Protein AF-A0A430AU45-F1 (afdb_monomer)

InterPro domains:
  IPR025856 HeH/LEM domain [PF12949] (7-38)
  IPR036269 Rho termination factor, N-terminal domain superfamily [SSF68912] (12-39)
  IPR036361 SAP domain superfamily [G3DSA:1.10.720.30] (8-40)

Solvent-accessible surface area (backbone atoms only — not comparable to full-atom values): 2616 Å² total; per-residue (Å²): 131,84,75,76,62,53,86,79,49,51,62,68,55,45,50,50,52,29,55,76,70,69,49,89,77,60,94,84,55,48,64,66,53,49,34,46,75,75,69,103

Secondary structure (DSSP, 8-state):
-----GGGS-HHHHHHHHHHTT----TT--HHHHHHHTT-

Nearest PDB structures (foldseek):
  1en7-assembly1_B  TM=8.963E-01  e=1.570E-01  Tequatrovirus T4
  2qnf-assembly1_B  TM=9.027E-01  e=7.719E-01  Tequatrovirus T4
  2qnc-assembly1_B  TM=8.933E-01  e=1.954E+00  Tequatrovirus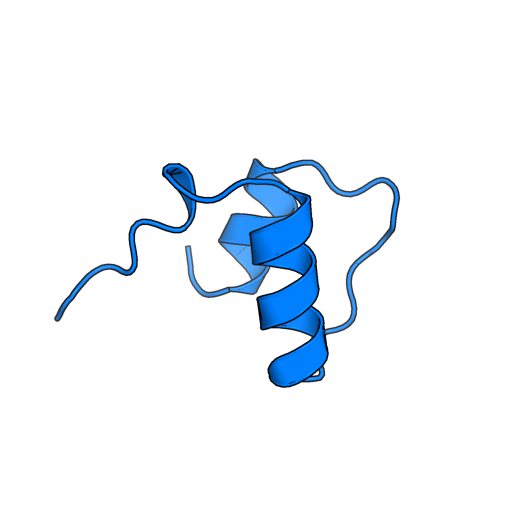 T4
  2ld7-assembly1_A  TM=7.880E-01  e=4.630E+00  Mus musculus
  5x0x-assembly1_B  TM=5.108E-01  e=3.794E+00  Xenopus laevis

pLDDT: mean 82.09, std 12.63, range [36.97, 91.62]

Sequence (40 aa):
MAAVDYNSLTKDQLKAILDEQGISYKSTDTKGELVALLGG

Mean predicted aligned error: 5.01 Å

Foldseek 3Di:
DPPPCLVPDDPVVLVVVCVVVVNDDDPPDDSVRSSVSVPD

Structure (mmCIF, N/CA/C/O backbone):
data_AF-A0A430AU45-F1
#
_entry.id   AF-A0A430AU45-F1
#
loop_
_atom_site.group_PDB
_atom_site.id
_atom_site.type_symbol
_atom_site.label_atom_id
_atom_site.label_alt_id
_atom_site.label_comp_id
_atom_site.label_asym_id
_atom_site.label_entity_id
_atom_site.label_seq_id
_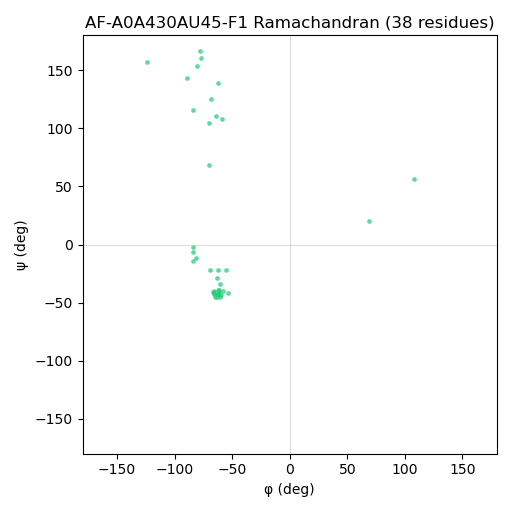atom_site.pdbx_PDB_ins_code
_atom_site.Cartn_x
_atom_site.Cartn_y
_atom_site.Cartn_z
_atom_site.occupancy
_atom_site.B_iso_or_equiv
_atom_site.auth_seq_id
_atom_site.auth_comp_id
_atom_site.auth_asym_id
_atom_site.auth_atom_id
_atom_site.pdbx_PDB_model_num
ATOM 1 N N . MET A 1 1 ? 17.944 -4.161 -13.702 1.00 36.97 1 MET A N 1
ATOM 2 C CA . MET A 1 1 ? 16.786 -4.513 -12.857 1.00 36.97 1 MET A CA 1
ATOM 3 C C . MET A 1 1 ? 15.634 -3.636 -13.286 1.00 36.97 1 MET A C 1
ATOM 5 O O . MET A 1 1 ? 15.814 -2.427 -13.313 1.00 36.97 1 MET A O 1
ATOM 9 N N . ALA A 1 2 ? 14.513 -4.222 -13.701 1.00 45.50 2 ALA A N 1
ATOM 10 C CA . ALA A 1 2 ? 13.298 -3.446 -13.899 1.00 45.50 2 ALA A CA 1
ATOM 11 C C . ALA A 1 2 ? 12.816 -3.045 -12.503 1.00 45.50 2 ALA A C 1
ATOM 13 O O . ALA A 1 2 ? 12.366 -3.904 -11.748 1.00 45.50 2 ALA A O 1
ATOM 14 N N . ALA A 1 3 ? 13.011 -1.781 -12.126 1.00 58.16 3 ALA A N 1
ATOM 15 C CA . ALA A 1 3 ? 12.260 -1.211 -11.023 1.00 58.16 3 ALA A CA 1
ATOM 16 C C . ALA A 1 3 ? 10.800 -1.338 -11.448 1.00 58.16 3 ALA A C 1
ATOM 18 O O . ALA A 1 3 ? 10.389 -0.729 -12.434 1.00 58.16 3 ALA A O 1
ATOM 19 N N . VAL A 1 4 ? 10.056 -2.244 -10.822 1.00 66.19 4 VAL A N 1
ATOM 20 C CA . VAL A 1 4 ? 8.626 -2.305 -11.075 1.00 66.19 4 VAL A CA 1
ATOM 21 C C . VAL A 1 4 ? 8.100 -0.973 -10.562 1.00 66.19 4 VAL A C 1
ATOM 23 O O . VAL A 1 4 ? 8.174 -0.698 -9.367 1.00 66.19 4 VAL A O 1
ATOM 26 N N . ASP A 1 5 ? 7.655 -0.107 -11.470 1.00 72.19 5 ASP A N 1
ATOM 27 C CA . ASP A 1 5 ? 7.048 1.178 -11.140 1.00 72.19 5 ASP A CA 1
ATOM 28 C C . ASP A 1 5 ? 5.676 0.933 -10.502 1.00 72.19 5 ASP A C 1
ATOM 30 O O . ASP A 1 5 ? 4.619 1.255 -11.048 1.00 72.19 5 ASP A O 1
ATOM 34 N N . TYR A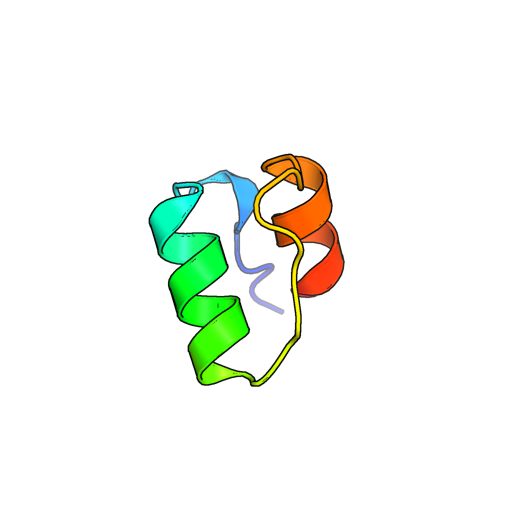 1 6 ? 5.684 0.373 -9.294 1.00 77.69 6 TYR A N 1
ATOM 35 C CA . TYR A 1 6 ? 4.524 0.221 -8.429 1.00 77.69 6 TYR A CA 1
ATOM 36 C C . TYR A 1 6 ? 3.849 1.585 -8.182 1.00 77.69 6 TYR A C 1
ATOM 38 O O . TYR A 1 6 ? 2.651 1.675 -7.922 1.00 77.69 6 TYR A O 1
ATOM 46 N N . ASN A 1 7 ? 4.592 2.683 -8.358 1.00 76.62 7 ASN A N 1
ATOM 47 C CA . ASN A 1 7 ? 4.066 4.040 -8.296 1.00 76.62 7 ASN A CA 1
ATOM 48 C C . ASN A 1 7 ? 3.135 4.400 -9.475 1.00 76.62 7 ASN A C 1
ATOM 50 O O . ASN A 1 7 ? 2.276 5.270 -9.324 1.00 76.62 7 ASN A O 1
ATOM 54 N N . SER A 1 8 ? 3.228 3.707 -10.614 1.00 81.88 8 SER A N 1
ATOM 55 C CA . SER A 1 8 ? 2.267 3.830 -11.725 1.00 81.88 8 SER A CA 1
ATOM 56 C C . SER A 1 8 ? 1.023 2.958 -11.539 1.00 81.88 8 SER A C 1
ATOM 58 O O . SER A 1 8 ? 0.013 3.181 -12.204 1.00 81.88 8 SER A O 1
ATOM 60 N N . LEU A 1 9 ? 1.051 2.000 -10.610 1.00 84.81 9 LEU A N 1
ATOM 61 C CA . LEU A 1 9 ? -0.091 1.134 -10.330 1.00 84.81 9 LEU A CA 1
ATOM 62 C C . LEU A 1 9 ? -1.120 1.819 -9.430 1.00 84.81 9 LEU A C 1
ATOM 64 O O . LEU A 1 9 ? -0.829 2.728 -8.643 1.00 84.81 9 LEU A O 1
ATOM 68 N N . THR A 1 10 ? -2.366 1.382 -9.548 1.00 87.94 10 THR A N 1
ATOM 69 C CA . THR A 1 10 ? -3.447 1.816 -8.655 1.00 87.94 10 THR A CA 1
ATOM 70 C C . THR A 1 10 ? -3.358 1.106 -7.304 1.00 87.94 10 THR A C 1
ATOM 72 O O . THR A 1 10 ? -2.737 0.052 -7.186 1.00 87.94 10 THR A O 1
ATOM 75 N N . LYS A 1 11 ? -3.999 1.664 -6.265 1.00 86.50 11 LYS A N 1
ATOM 76 C CA . LYS A 1 11 ? -4.078 0.998 -4.952 1.00 86.50 11 LYS A CA 1
ATOM 77 C C . LYS A 1 11 ? -4.624 -0.425 -5.072 1.00 86.50 11 LYS A C 1
ATOM 79 O O . LYS A 1 11 ? -4.096 -1.310 -4.416 1.00 86.50 11 LYS A O 1
ATOM 84 N N . ASP A 1 12 ? -5.647 -0.639 -5.894 1.00 88.75 12 ASP A N 1
ATOM 85 C CA . ASP A 1 12 ? -6.260 -1.956 -6.083 1.00 88.75 12 ASP A CA 1
ATOM 86 C C . ASP A 1 12 ? -5.307 -2.953 -6.745 1.00 88.75 12 ASP A C 1
ATOM 88 O O . ASP A 1 12 ? -5.217 -4.093 -6.305 1.00 88.75 12 ASP A O 1
ATOM 92 N N . GLN A 1 13 ? -4.519 -2.513 -7.730 1.00 89.88 13 GLN A N 1
ATOM 93 C CA . GLN A 1 13 ? -3.480 -3.356 -8.328 1.00 89.88 13 GLN A CA 1
ATOM 94 C C . GLN A 1 13 ? -2.359 -3.683 -7.339 1.00 89.88 13 GLN A C 1
ATOM 96 O O . GLN A 1 13 ? -1.919 -4.822 -7.282 1.00 89.88 13 GLN A O 1
ATOM 101 N N . LEU A 1 14 ? -1.920 -2.716 -6.528 1.00 89.50 14 LEU A N 1
ATOM 102 C CA . LEU A 1 14 ? -0.906 -2.962 -5.498 1.00 89.50 14 LEU A CA 1
ATOM 103 C C . LEU A 1 14 ? -1.397 -3.972 -4.464 1.00 89.50 14 LEU A C 1
ATOM 105 O O . LEU A 1 14 ? -0.664 -4.883 -4.104 1.00 89.50 14 LEU A O 1
ATOM 109 N N . LYS A 1 15 ? -2.654 -3.839 -4.033 1.00 89.19 15 LYS A N 1
ATOM 110 C CA . LYS A 1 15 ? -3.310 -4.796 -3.140 1.00 89.19 15 LYS A CA 1
ATOM 111 C C . LYS A 1 15 ? -3.388 -6.189 -3.753 1.00 89.19 15 LYS A C 1
ATOM 113 O O . LYS A 1 15 ? -3.045 -7.142 -3.073 1.00 89.19 15 LYS A O 1
ATOM 118 N N . ALA A 1 16 ? -3.777 -6.298 -5.024 1.00 91.62 16 ALA A N 1
ATOM 119 C CA . ALA A 1 16 ? -3.820 -7.578 -5.726 1.00 91.62 16 ALA A CA 1
ATOM 120 C C . ALA A 1 16 ? -2.437 -8.243 -5.780 1.00 91.62 16 ALA A C 1
ATOM 122 O O . ALA A 1 16 ? -2.323 -9.424 -5.484 1.00 91.62 16 ALA A O 1
ATOM 123 N N . ILE A 1 17 ? -1.381 -7.475 -6.063 1.00 89.38 17 ILE A N 1
ATOM 124 C CA . ILE A 1 17 ? -0.008 -7.996 -6.079 1.00 89.38 17 ILE A CA 1
ATOM 125 C C . ILE A 1 17 ? 0.431 -8.427 -4.675 1.00 89.38 17 ILE A C 1
ATOM 127 O O . ILE A 1 17 ? 1.068 -9.465 -4.523 1.00 89.38 17 ILE A O 1
ATOM 131 N N . LEU A 1 18 ? 0.110 -7.641 -3.645 1.00 89.69 18 LEU A N 1
ATOM 132 C CA . LEU A 1 18 ? 0.403 -8.002 -2.258 1.00 89.69 18 LEU A CA 1
ATOM 133 C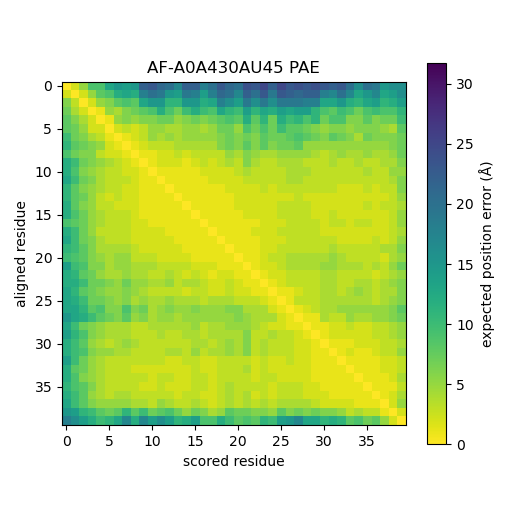 C . LEU A 1 18 ? -0.328 -9.291 -1.857 1.00 89.69 18 LEU A C 1
ATOM 135 O O . LEU A 1 18 ? 0.278 -10.148 -1.225 1.00 89.69 18 LEU A O 1
ATOM 139 N N . ASP A 1 19 ? -1.585 -9.455 -2.273 1.00 91.31 19 ASP A N 1
ATOM 140 C CA . ASP A 1 19 ? -2.386 -10.660 -2.034 1.00 91.31 19 ASP A CA 1
ATOM 141 C C . ASP A 1 19 ? -1.796 -11.880 -2.766 1.00 91.31 19 ASP A C 1
ATOM 143 O O . ASP A 1 19 ? -1.575 -12.920 -2.147 1.00 91.3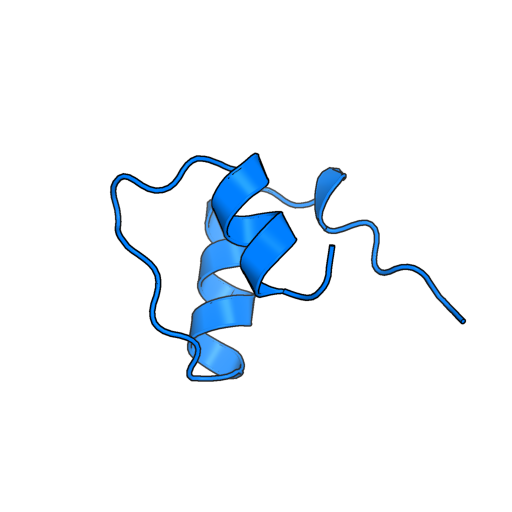1 19 ASP A O 1
ATOM 147 N N . GLU A 1 20 ? -1.408 -11.724 -4.041 1.00 90.56 20 GLU A N 1
ATOM 148 C CA . GLU A 1 20 ? -0.710 -12.759 -4.825 1.00 90.56 20 GLU A CA 1
ATOM 149 C C . GLU A 1 20 ? 0.637 -13.163 -4.208 1.00 90.56 20 GLU A C 1
ATOM 151 O O . GLU A 1 20 ? 1.031 -14.328 -4.277 1.00 90.56 20 GLU A O 1
ATOM 156 N N . GLN A 1 21 ? 1.345 -12.219 -3.585 1.00 87.38 21 GLN A N 1
ATOM 157 C CA . GLN A 1 21 ? 2.600 -12.483 -2.880 1.00 87.38 21 GLN A CA 1
ATOM 158 C C . GLN A 1 21 ? 2.392 -12.988 -1.441 1.00 87.38 21 GLN A C 1
ATOM 160 O O . GLN A 1 21 ? 3.363 -13.358 -0.779 1.00 87.38 21 GLN A O 1
ATOM 165 N N . GLY A 1 22 ? 1.153 -13.008 -0.936 1.00 89.44 22 GLY A N 1
ATOM 166 C CA . GLY A 1 22 ? 0.843 -13.359 0.452 1.00 89.44 22 GLY A CA 1
ATOM 167 C C . GLY A 1 22 ? 1.333 -12.326 1.477 1.00 89.44 22 GLY A C 1
ATOM 168 O O . GLY A 1 22 ? 1.493 -12.644 2.658 1.00 89.44 22 GLY A O 1
ATOM 169 N N . ILE A 1 23 ? 1.593 -11.092 1.043 1.00 89.44 23 ILE A N 1
ATOM 170 C CA . ILE A 1 23 ? 2.032 -9.989 1.894 1.00 89.44 23 ILE A CA 1
ATOM 171 C C . ILE A 1 23 ? 0.799 -9.353 2.530 1.00 89.44 23 ILE A C 1
ATOM 173 O O . ILE A 1 23 ? -0.045 -8.754 1.867 1.00 89.44 23 ILE A O 1
ATOM 177 N N . SER A 1 24 ? 0.706 -9.450 3.854 1.00 88.44 24 SER A N 1
ATOM 178 C CA . SER A 1 24 ? -0.354 -8.780 4.604 1.00 88.44 24 SER A CA 1
ATOM 179 C C . SER A 1 24 ? -0.177 -7.265 4.573 1.00 88.44 24 SER A C 1
ATOM 181 O O . SER A 1 24 ? 0.848 -6.736 5.001 1.00 88.44 24 SER A O 1
ATOM 183 N N . TYR A 1 25 ? -1.223 -6.571 4.141 1.00 88.94 25 TYR A N 1
ATOM 184 C CA . TYR A 1 25 ? -1.341 -5.120 4.188 1.00 88.94 25 TYR A CA 1
ATOM 185 C C . TYR A 1 25 ? -2.603 -4.717 4.951 1.00 88.94 25 TYR A C 1
ATOM 187 O O . TYR A 1 25 ? -3.574 -5.472 5.062 1.00 88.94 25 TYR A O 1
ATOM 195 N N . LYS A 1 26 ? -2.624 -3.498 5.476 1.00 88.12 26 LYS A N 1
ATOM 196 C CA . LYS A 1 26 ? -3.798 -2.917 6.122 1.00 88.12 26 LYS A CA 1
ATOM 197 C C . LYS A 1 26 ? -4.642 -2.191 5.088 1.00 88.12 26 LYS A C 1
ATOM 199 O O . LYS A 1 26 ? -4.152 -1.483 4.215 1.00 88.12 26 LYS A O 1
ATOM 204 N N . SER A 1 27 ? -5.961 -2.273 5.237 1.00 82.56 27 SER A N 1
ATOM 205 C CA . SER A 1 27 ? -6.883 -1.522 4.370 1.00 82.56 27 SER A CA 1
ATOM 206 C C . SER A 1 27 ? -6.724 0.001 4.489 1.00 82.56 27 SER A C 1
ATOM 208 O O . SER A 1 27 ? -7.091 0.729 3.566 1.00 82.56 27 SER A O 1
ATOM 210 N N . THR A 1 28 ? -6.157 0.472 5.603 1.00 87.19 28 THR A N 1
ATOM 211 C CA . THR A 1 28 ? -5.812 1.876 5.856 1.00 87.19 28 THR A CA 1
ATOM 212 C C . THR A 1 28 ? -4.492 2.303 5.220 1.00 87.19 28 THR A C 1
ATOM 214 O O . THR A 1 28 ? -4.217 3.502 5.186 1.00 87.19 28 THR A O 1
ATOM 217 N N . ASP A 1 29 ? -3.685 1.361 4.720 1.00 86.31 29 ASP A N 1
ATOM 218 C CA . ASP A 1 29 ? -2.383 1.682 4.147 1.00 86.31 29 ASP A CA 1
ATOM 219 C C . ASP A 1 29 ? -2.539 2.598 2.930 1.00 86.31 29 ASP A C 1
ATOM 221 O O . ASP A 1 29 ? -3.465 2.516 2.098 1.00 86.31 29 ASP A O 1
ATOM 225 N N . THR A 1 30 ? -1.631 3.565 2.862 1.00 88.69 30 THR A N 1
ATOM 226 C CA . THR A 1 30 ? -1.579 4.505 1.750 1.00 88.69 30 THR A CA 1
ATOM 227 C C . THR A 1 30 ? -0.937 3.842 0.540 1.00 88.69 30 THR A C 1
ATOM 229 O O . THR A 1 30 ? -0.347 2.773 0.630 1.00 88.69 30 THR A O 1
ATOM 232 N N . LYS A 1 31 ? -1.065 4.467 -0.633 1.00 86.69 31 LYS A N 1
ATOM 233 C CA . LYS A 1 31 ? -0.451 3.920 -1.845 1.00 86.69 31 LYS A CA 1
ATOM 234 C C . LYS A 1 31 ? 1.066 3.777 -1.659 1.00 86.69 31 LYS A C 1
ATOM 236 O O . LYS A 1 31 ? 1.613 2.763 -2.056 1.00 86.69 31 LYS A O 1
ATOM 241 N N . GLY A 1 32 ? 1.704 4.751 -1.004 1.00 86.00 32 GLY A N 1
ATOM 242 C CA . GLY A 1 32 ? 3.132 4.704 -0.689 1.00 86.00 32 GLY A CA 1
ATOM 243 C C . GLY A 1 32 ? 3.503 3.538 0.226 1.00 86.00 32 GLY A C 1
ATOM 244 O O . GLY A 1 32 ? 4.463 2.842 -0.064 1.00 86.00 32 GLY A O 1
ATOM 245 N N . GLU A 1 33 ? 2.701 3.270 1.258 1.00 88.88 33 GLU A N 1
ATOM 246 C CA . GLU A 1 33 ? 2.915 2.129 2.165 1.00 88.88 33 GLU A CA 1
ATOM 247 C C . GLU A 1 33 ? 2.790 0.790 1.417 1.00 88.88 33 GLU A C 1
ATOM 249 O O . GLU A 1 33 ? 3.649 -0.076 1.541 1.00 88.88 33 GLU A O 1
ATOM 254 N N . LEU A 1 34 ? 1.766 0.639 0.566 1.00 89.06 34 LEU A N 1
ATOM 255 C CA . LEU A 1 34 ? 1.578 -0.566 -0.256 1.00 89.06 34 LEU A CA 1
ATOM 256 C C . LEU A 1 34 ? 2.737 -0.776 -1.247 1.00 89.06 34 LEU A C 1
ATOM 258 O O . LEU A 1 34 ? 3.169 -1.904 -1.455 1.00 89.06 34 LEU A O 1
ATOM 262 N N . VAL A 1 35 ? 3.254 0.304 -1.843 1.00 88.00 35 VAL A N 1
ATOM 263 C CA . VAL A 1 35 ? 4.442 0.265 -2.713 1.00 88.00 35 VAL A CA 1
ATOM 264 C C . VAL A 1 35 ? 5.691 -0.121 -1.917 1.00 88.00 35 VAL A C 1
ATOM 266 O O . VAL A 1 35 ? 6.471 -0.945 -2.384 1.00 88.00 35 VAL A O 1
ATOM 269 N N . ALA A 1 36 ? 5.869 0.431 -0.715 1.00 86.81 36 ALA A N 1
ATOM 270 C CA . ALA A 1 36 ? 7.011 0.128 0.142 1.00 86.81 36 ALA A CA 1
ATOM 271 C C . ALA A 1 36 ? 7.051 -1.357 0.536 1.00 86.81 36 ALA A C 1
ATOM 273 O O . ALA A 1 36 ? 8.117 -1.969 0.510 1.00 86.81 36 ALA A O 1
ATOM 274 N N . LEU A 1 37 ? 5.887 -1.955 0.814 1.00 86.44 37 LEU A N 1
ATOM 275 C CA . LEU A 1 37 ? 5.755 -3.390 1.093 1.00 86.44 37 LEU A CA 1
ATOM 276 C C . LEU A 1 37 ? 6.155 -4.281 -0.096 1.00 86.44 37 LEU A C 1
ATOM 278 O O . LEU A 1 37 ? 6.623 -5.395 0.116 1.00 86.44 37 LEU A O 1
ATOM 282 N N . LEU A 1 38 ? 5.999 -3.798 -1.332 1.00 83.75 38 LEU A N 1
ATOM 283 C CA . LEU A 1 38 ? 6.334 -4.534 -2.558 1.00 83.75 38 LEU A CA 1
ATOM 284 C C . LEU A 1 38 ? 7.814 -4.443 -2.962 1.00 83.75 38 LEU A C 1
ATOM 286 O O . LEU A 1 38 ? 8.220 -5.080 -3.936 1.00 83.75 38 LEU A O 1
ATOM 290 N N . GLY A 1 39 ? 8.626 -3.687 -2.221 1.00 72.75 39 GLY A N 1
ATOM 291 C CA . GLY A 1 39 ? 10.048 -3.496 -2.509 1.00 72.75 39 GL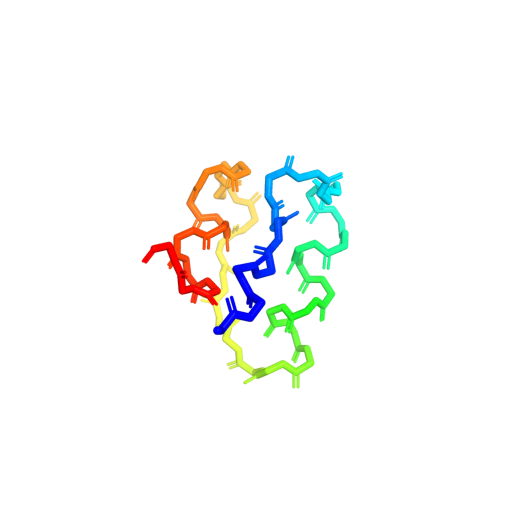Y A CA 1
ATOM 292 C C . GLY A 1 39 ? 10.354 -2.100 -3.032 1.00 72.75 39 GLY A C 1
ATOM 293 O O . GLY A 1 39 ? 10.884 -1.959 -4.136 1.00 72.75 39 GLY A O 1
ATOM 294 N N . GLY A 1 40 ? 9.978 -1.090 -2.241 1.00 54.56 40 GLY A N 1
ATOM 295 C CA . GLY A 1 40 ? 10.455 0.284 -2.418 1.00 54.56 40 GLY A CA 1
ATOM 296 C C . GLY A 1 40 ? 11.975 0.402 -2.356 1.00 54.56 40 GLY A C 1
ATOM 297 O O . GLY A 1 40 ? 12.616 -0.433 -1.677 1.00 54.56 40 GLY A O 1
#

Radius of gyration: 9.23 Å; Cα contacts (8 Å, |Δi|>4): 29; chains: 1; bounding box: 24×18×20 Å

Organism: NCBI:txid180344

=== Feature glossary ===
Key to the feature types in this record:

Secondary structure (8-state, DSSP). Secondary structure is the local, repeating backbone conformation. DSSP classifies it into eight states by reading the hydrogen-bond network: three helix types (H, G, I), two β types (E, B), two non-regular types (T, S), and unstructured coil (-).

Backbone torsions (φ/ψ). Backbone dihedral angles. Every residue except chain termini has a φ (preceding-C → N → Cα → C) and a ψ (N → Cα → C → next-N). They are reported in degrees following the IUPAC sign convention. Secondary structure is essentially a statement about which (φ, ψ) basin each residue occupies.

Predicted aligned error. Predicted Aligned Error (PAE) is an AlphaFold confidence matrix: entry (i, j) is the expected error in the position of residue j, in ångströms, when the prediction is superimposed on the true structure at residue i. Low PAE within a block of residues means that block is internally rigid and well-predicted; high PAE between two blocks means their relative placement is uncertain even if each block individually is confident.

B-factor. B-factor (Debye–Waller factor) reflects atomic displacement in the crystal lattice. It is an experimental observable (units Å²), not a prediction; low values mean the atom is pinned down, high values mean it moves or is heterogeneous across the crystal.

Secondary structure (3-state, P-SEA). Three-state secondary structure (P-SEA) collapses the eight DSSP classes into helix (a), strand (b), and coil (c). P-SEA assigns these from Cα geometry alone — distances and angles — without requiring backbone oxygens, so it works on any Cα trace.

Sequence. Primary structure: the covalent order of the twenty standard amino acids along the backbone. Two proteins with the same sequence will (almost always) fold to the same structure; two with 30% identity often share a fold but not the details.

pLDDT. pLDDT is the predicted lDDT-Cα score: AlphaFold's confidence that the local environment of each residue (all inter-atomic distances within 15 Å) is correctly placed. It is a per-residue number between 0 and 100, with higher meaning more reliable.

InterPro / GO / CATH / organism. Functional annotations link the protein to curated databases. InterPro entries identify conserved domains and families by matching the sequence against member-database signatures (Pfam, PROSITE, CDD, …). Gene Ontology (GO) terms describe molecular function, biological process, and cellular compone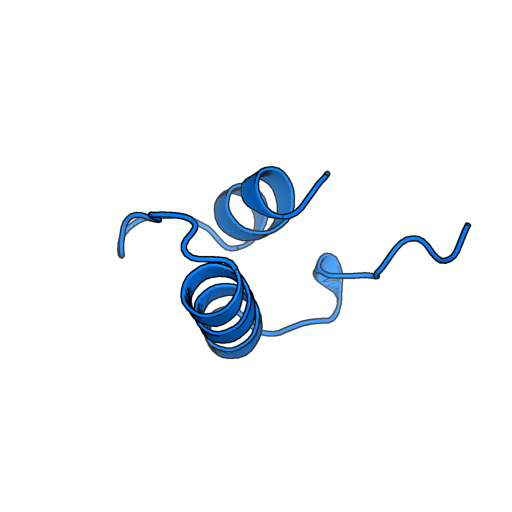nt in a controlled vocabulary. CATH places the structure in a hierarchical fold classification (Class/Architecture/Topology/Homologous-superfamily). The organism is the source species.

Contact-map, Ramachandran, and PAE plots. Three diagnostic plots accompany the record. The Cα contact map visualizes the tertiary structure as a 2D adjacency matrix (8 Å cutoff, sequence-local contacts suppressed). The Ramachandran plot shows the distribution of backbone (φ, ψ) torsions, with points in the α and β basins reflecting secondary structure content. The PAE plot shows AlphaFold's inter-residue confidence as a color matrix.

mmCIF coordinates. The mmCIF table is the protein's shape written out atom by atom. For each backbone N, Cα, C, and carbonyl O, it records an (x, y, z) coordinate triple in Å plus the residue type, chain letter, and residue number.

Radius of gyration, Cα contacts, bounding box. Three whole-structure scalars: the radius of gyration (RMS distance of Cα from centroid, in Å), the count of Cα–Cα contacts (pairs closer than 8 Å and separated by more than four residues in sequence — i.e. tertiary, not local, contacts), and the bounding-box dimensions. Together they distinguish compact globular folds from extended fibres or disordered chains.

Foldseek 3Di. The Foldseek 3Di string encodes local tertiary geometry as a 20-letter alphabet — one character per residue — derived from the relative positions of nearby Cα atoms. Unlike the amino-acid sequence, 3Di is a direct function of the 3D structure, so two proteins with t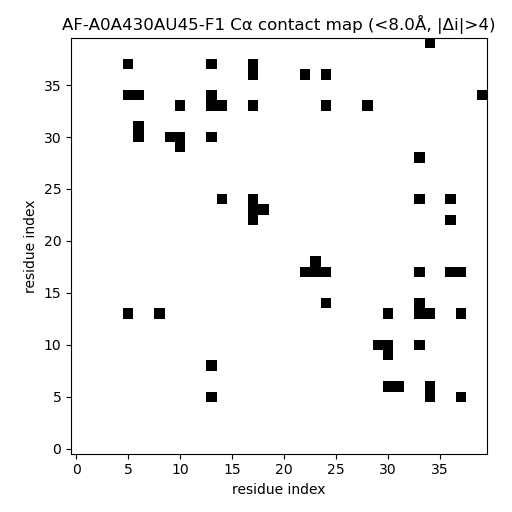he same fold have similar 3Di strings even at low sequence identity.

Rendered structure images. Six rendered views show the 3D structure from the faces of a cube — i.e. along ±x, ±y, ±z. Rendering representation is drawn randomly per protein from cartoon (secondary-structure ribbons), sticks (backbone bonds), or molecular surface; coloring is either N→C rainbow (blue at the N-terminus through red at the C-terminus) or one color per chain.

Nearest PDB structures. The Foldseek neighbor list gives the closest experimentally determined structures in the PDB, ranked by structural alignment. TM-score near 1 means near-identical fold; near 0.3 means only r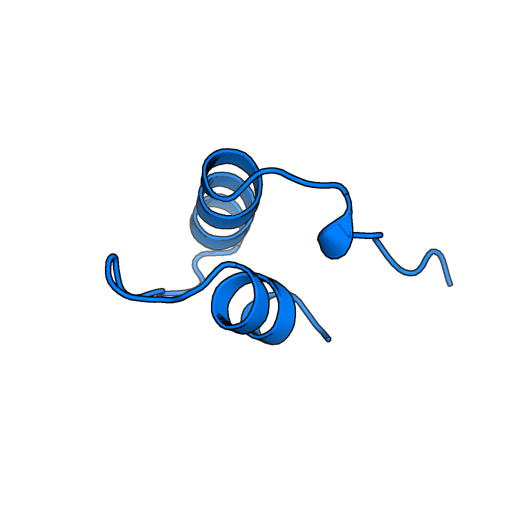ough topology match. This is how one finds what a novel AlphaFold prediction most resembles in the solved-structure universe.

Solvent-accessible surface area. SASA measures how much of the protein is reachable by solvent. It is computed by rolling a water-sized probe over the atomic surface and summing the exposed area (Å²). Per-residue SASA distinguishes core (buried, low SASA) from surface (exposed, high SASA) residues; total SASA is a whole-molecule size measure.